Protein AF-A0A2G9UCS6-F1 (afdb_monomer_lite)

pLDDT: mean 79.98, std 18.05, range [38.88, 98.38]

Organism: Teladorsagia circumcincta (NCBI:txid45464)

Sequence (80 aa):
MSVSEENCANESCGHWVTGTWTRCSSTCGQGIRRRTVECMGGRDCPFTSKPIAEAACYSGVPCINPIAQNPQAWTQLDNK

InterPro domains:
  IPR000884 Thrombospondin type-1 (TSP1) repeat [PS50092] (12-64)
  IPR000884 Thrombospondin type-1 (TSP1) repeat [SM00209] (15-64)
  IPR036383 Thrombospondin type-1 repeat superfamily [G3DSA:2.20.100.10] (1-66)
  IPR036383 Thrombospondin type-1 repeat superfamily [SSF82895] (8-60)

Radius of gyration: 23.57 Å; chains: 1; bounding box: 40×29×73 Å

Foldseek 3Di:
DDPDDPPVPDDAAKDKDKADWDDFPDLAAKGKIFIDIDIPRPPRYDPVRGDDGMDMDGNPHHPDDPCVPDPPNVVPPVPD

Structure (mmCIF, N/CA/C/O backbone):
data_AF-A0A2G9UCS6-F1
#
_entry.id   AF-A0A2G9UCS6-F1
#
loop_
_atom_site.group_PDB
_atom_site.id
_atom_site.type_symbol
_atom_site.label_atom_id
_atom_site.label_alt_id
_atom_site.label_comp_id
_atom_site.label_asym_id
_atom_site.label_entity_id
_atom_site.label_seq_id
_atom_site.pdbx_PDB_ins_code
_atom_site.Cartn_x
_atom_site.Cartn_y
_atom_site.Cartn_z
_atom_site.occupancy
_atom_site.B_iso_or_equiv
_atom_site.auth_seq_id
_atom_site.auth_comp_id
_atom_site.auth_asym_id
_atom_site.auth_atom_id
_atom_site.pdbx_PDB_model_num
ATOM 1 N N . MET A 1 1 ? 25.067 21.334 -21.004 1.00 38.88 1 MET A N 1
ATOM 2 C CA . MET A 1 1 ? 23.774 20.805 -21.482 1.00 38.88 1 MET A CA 1
ATOM 3 C C . MET A 1 1 ? 23.427 19.662 -20.553 1.00 38.88 1 MET A C 1
ATOM 5 O O . MET A 1 1 ? 24.158 18.683 -20.517 1.00 38.88 1 MET A O 1
ATOM 9 N N . SER A 1 2 ? 22.458 19.893 -19.676 1.00 43.34 2 SER A N 1
ATOM 10 C CA . SER A 1 2 ? 22.049 18.980 -18.610 1.00 43.34 2 SER A CA 1
ATOM 11 C C . SER A 1 2 ? 21.492 17.698 -19.222 1.00 43.34 2 SER A C 1
ATOM 13 O O . SER A 1 2 ? 20.670 17.780 -20.130 1.00 43.34 2 SER A O 1
ATOM 15 N N . VAL A 1 3 ? 21.915 16.530 -18.739 1.00 52.62 3 VAL A N 1
ATOM 16 C CA . VAL A 1 3 ? 21.193 15.280 -19.001 1.00 52.62 3 VAL A CA 1
ATOM 17 C C . VAL A 1 3 ? 19.896 15.360 -18.197 1.00 52.62 3 VAL A C 1
ATOM 19 O O . VAL A 1 3 ? 19.861 15.043 -17.013 1.00 52.62 3 VAL A O 1
ATOM 22 N N . SER A 1 4 ? 18.860 15.927 -18.806 1.00 57.06 4 SER A N 1
ATOM 23 C CA . SER A 1 4 ? 17.481 15.858 -18.333 1.00 57.06 4 SER A CA 1
ATOM 24 C C . SER A 1 4 ? 16.869 14.600 -18.923 1.00 57.06 4 SER A C 1
ATOM 26 O O . SER A 1 4 ? 16.825 14.496 -20.146 1.00 57.06 4 SER A O 1
ATOM 28 N N . GLU A 1 5 ? 16.474 13.678 -18.042 1.00 58.56 5 GLU A N 1
ATOM 29 C CA . GLU A 1 5 ? 15.713 12.455 -18.307 1.00 58.56 5 GLU A CA 1
ATOM 30 C C . GLU A 1 5 ? 15.851 11.899 -19.724 1.00 58.56 5 GLU A C 1
ATOM 32 O O . GLU A 1 5 ? 15.125 12.283 -20.644 1.00 58.56 5 GLU A O 1
ATOM 37 N N . GLU A 1 6 ? 16.733 10.913 -19.864 1.00 53.28 6 GLU A N 1
ATOM 38 C CA . GLU A 1 6 ? 16.620 9.885 -20.893 1.00 53.28 6 GLU A CA 1
ATOM 39 C C . GLU A 1 6 ? 15.234 9.222 -20.800 1.00 53.28 6 GLU A C 1
ATOM 41 O O . GLU A 1 6 ? 15.010 8.196 -20.163 1.00 53.28 6 GLU A O 1
ATOM 46 N N . ASN A 1 7 ? 14.254 9.879 -21.417 1.00 51.66 7 ASN A N 1
ATOM 47 C CA . ASN A 1 7 ? 12.954 9.329 -21.726 1.00 51.66 7 ASN A CA 1
ATOM 48 C C . ASN A 1 7 ? 13.217 8.135 -22.633 1.00 51.66 7 ASN A C 1
ATOM 50 O O . ASN A 1 7 ? 13.567 8.302 -23.803 1.00 51.66 7 ASN A O 1
ATOM 54 N N . CYS A 1 8 ? 13.080 6.930 -22.087 1.00 61.81 8 CYS A N 1
ATOM 55 C CA . CYS A 1 8 ? 13.132 5.722 -22.886 1.00 61.81 8 CYS A CA 1
ATOM 56 C C . CYS A 1 8 ? 11.905 5.678 -23.802 1.00 61.81 8 CYS A C 1
ATOM 58 O O . CYS A 1 8 ? 10.849 5.158 -23.452 1.00 61.81 8 CYS A O 1
ATOM 60 N N . ALA A 1 9 ? 12.047 6.292 -24.974 1.00 61.38 9 ALA A N 1
ATOM 61 C CA . ALA A 1 9 ? 10.991 6.519 -25.951 1.00 61.38 9 ALA A CA 1
ATOM 62 C C . ALA A 1 9 ? 10.761 5.321 -26.890 1.00 61.38 9 ALA A C 1
ATOM 64 O O . ALA A 1 9 ? 10.281 5.515 -28.003 1.00 61.38 9 ALA A O 1
ATOM 65 N N . ASN A 1 10 ? 11.132 4.095 -26.502 1.00 52.88 10 ASN A N 1
ATOM 66 C CA . ASN A 1 10 ? 10.973 2.951 -27.400 1.00 52.88 10 ASN A CA 1
ATOM 67 C C . ASN A 1 10 ? 10.803 1.618 -26.655 1.00 52.88 10 ASN A C 1
ATOM 69 O O . ASN A 1 10 ? 11.782 0.971 -26.300 1.00 52.88 10 ASN A O 1
ATOM 73 N N . GLU A 1 11 ? 9.545 1.256 -26.389 1.00 56.25 11 GLU A N 1
ATOM 74 C CA . GLU A 1 11 ? 8.943 -0.095 -26.280 1.00 56.25 11 GLU A CA 1
ATOM 75 C C . GLU A 1 11 ? 9.676 -1.229 -25.514 1.00 56.25 11 GLU A C 1
ATOM 77 O O . GLU A 1 11 ? 9.246 -2.378 -25.568 1.00 56.25 11 GLU A O 1
ATOM 82 N N . SER A 1 12 ? 10.755 -0.955 -24.775 1.00 59.62 12 SER A N 1
ATOM 83 C CA . SER A 1 12 ? 11.623 -1.998 -24.197 1.00 59.62 12 SER A CA 1
ATOM 84 C C . SER A 1 12 ? 12.293 -1.644 -22.864 1.00 59.62 12 SER A C 1
ATOM 86 O O . SER A 1 12 ? 13.023 -2.469 -22.319 1.00 59.62 12 SER A O 1
ATOM 88 N N . CYS A 1 13 ? 12.007 -0.480 -22.273 1.00 72.94 13 CYS A N 1
ATOM 89 C CA . CYS A 1 13 ? 12.429 -0.215 -20.897 1.00 72.94 13 CYS A CA 1
ATOM 90 C C . CYS A 1 13 ? 11.480 -0.845 -19.882 1.00 72.94 13 CYS A C 1
ATOM 92 O O . CYS A 1 13 ? 10.254 -0.738 -19.991 1.00 72.94 13 CYS A O 1
ATOM 94 N N . GLY A 1 14 ? 12.071 -1.480 -18.869 1.00 83.19 14 GLY A N 1
ATOM 95 C CA . GLY A 1 14 ? 11.322 -2.054 -17.768 1.00 83.19 14 GLY A CA 1
ATOM 96 C C . GLY A 1 14 ? 10.535 -0.986 -17.018 1.00 83.19 14 GLY A C 1
ATOM 97 O O . GLY A 1 14 ? 11.087 0.042 -16.627 1.00 83.19 14 GLY A O 1
ATOM 98 N N . HIS A 1 15 ? 9.246 -1.230 -16.791 1.00 86.38 15 HIS A N 1
ATOM 99 C CA . HIS A 1 15 ? 8.397 -0.330 -16.014 1.00 86.38 15 HIS A CA 1
ATOM 100 C C . HIS A 1 15 ? 7.694 -1.065 -14.873 1.00 86.38 15 HIS A C 1
ATOM 102 O O . HIS A 1 15 ? 7.369 -2.252 -14.957 1.00 86.38 15 HIS A O 1
ATOM 108 N N . TRP A 1 16 ? 7.462 -0.342 -13.779 1.00 92.12 16 TRP A N 1
ATOM 109 C CA . TRP A 1 16 ? 6.736 -0.871 -12.634 1.00 92.12 16 TRP A CA 1
ATOM 110 C C . TRP A 1 16 ? 5.236 -0.842 -12.897 1.00 92.12 16 TRP A C 1
ATOM 112 O O . TRP A 1 16 ? 4.655 0.219 -13.127 1.00 92.12 16 TRP A O 1
ATOM 122 N N . VAL A 1 17 ? 4.597 -1.999 -12.782 1.00 94.00 17 VAL A N 1
ATOM 123 C CA . VAL A 1 17 ? 3.142 -2.127 -12.774 1.00 94.00 17 VAL A CA 1
ATOM 124 C C . VAL A 1 17 ? 2.688 -2.389 -11.347 1.00 94.00 17 VAL A C 1
ATOM 126 O O . VAL A 1 17 ? 3.275 -3.196 -10.625 1.00 94.00 17 VAL A O 1
ATOM 129 N N . THR A 1 18 ? 1.645 -1.678 -10.919 1.00 96.56 18 THR A N 1
ATOM 130 C CA . THR A 1 18 ? 1.076 -1.838 -9.578 1.00 96.56 18 THR A CA 1
ATOM 131 C C . THR A 1 18 ? -0.348 -2.351 -9.644 1.00 96.56 18 THR A C 1
ATOM 133 O O . THR A 1 18 ? -1.164 -1.793 -10.377 1.00 96.56 18 THR A O 1
ATOM 136 N N . GLY A 1 19 ? -0.664 -3.344 -8.820 1.00 96.88 19 GLY A N 1
ATOM 137 C CA . GLY A 1 19 ? -2.036 -3.787 -8.612 1.00 96.88 19 GLY A CA 1
ATOM 138 C C . GLY A 1 19 ? -2.827 -2.867 -7.686 1.00 96.88 19 GLY A C 1
ATOM 139 O O . GLY A 1 19 ? -2.339 -1.855 -7.167 1.00 96.88 19 GLY A O 1
ATOM 140 N N . THR A 1 20 ? -4.076 -3.255 -7.444 1.00 98.00 20 THR A N 1
ATOM 141 C CA . THR A 1 20 ? -4.940 -2.578 -6.479 1.00 98.00 20 THR A CA 1
ATOM 142 C C . THR A 1 20 ? -4.458 -2.815 -5.050 1.00 98.00 20 THR A C 1
ATOM 144 O O . THR A 1 20 ? -3.844 -3.832 -4.717 1.00 98.00 20 THR A O 1
ATOM 147 N N . TRP A 1 21 ? -4.747 -1.852 -4.175 1.00 98.19 21 TRP A N 1
ATOM 148 C CA . TRP A 1 21 ? -4.547 -2.042 -2.747 1.00 98.19 21 TRP A CA 1
ATOM 149 C C . TRP A 1 21 ? -5.545 -3.064 -2.201 1.00 98.19 21 TRP A C 1
ATOM 151 O O . TRP A 1 21 ? -6.750 -2.968 -2.427 1.00 98.19 21 TRP A O 1
ATOM 161 N N . THR A 1 22 ? -5.035 -4.009 -1.423 1.00 98.00 22 THR A N 1
ATOM 162 C CA . THR A 1 22 ? -5.826 -4.886 -0.560 1.00 98.00 22 THR A CA 1
ATOM 163 C C . THR A 1 22 ? -6.573 -4.072 0.497 1.00 98.00 22 THR A C 1
ATOM 165 O O . THR A 1 22 ? -6.256 -2.910 0.778 1.00 98.00 22 THR A O 1
ATOM 168 N N . ARG A 1 23 ? -7.586 -4.699 1.105 1.00 96.69 23 ARG A N 1
ATOM 169 C CA . ARG A 1 23 ? -8.253 -4.139 2.285 1.00 96.69 23 ARG A CA 1
ATOM 170 C C . ARG A 1 23 ? -7.249 -3.957 3.426 1.00 96.69 23 ARG A C 1
ATOM 172 O O . ARG A 1 23 ? -6.208 -4.609 3.461 1.00 96.69 23 ARG A O 1
ATOM 179 N N . CYS A 1 24 ? -7.576 -3.063 4.356 1.00 97.12 24 CYS A N 1
ATOM 180 C CA . CYS A 1 24 ? -6.753 -2.855 5.540 1.00 97.12 24 CYS A CA 1
ATOM 181 C C . CYS A 1 24 ? -6.648 -4.162 6.338 1.00 97.12 24 CYS A C 1
ATOM 183 O O . CYS A 1 24 ? -7.655 -4.840 6.537 1.00 97.12 24 CYS A O 1
ATOM 185 N N . SER A 1 25 ? -5.439 -4.517 6.778 1.00 97.31 25 SER A N 1
ATOM 186 C CA . SER A 1 25 ? -5.190 -5.741 7.552 1.00 97.31 25 SER A CA 1
ATOM 187 C C . SER A 1 25 ? -5.931 -5.764 8.886 1.00 97.31 25 SER A C 1
ATOM 189 O O . SER A 1 25 ? -6.199 -6.835 9.419 1.00 97.31 25 SER A O 1
ATOM 191 N N . SER A 1 26 ? -6.223 -4.584 9.431 1.00 95.19 26 SER A N 1
ATOM 192 C CA . SER A 1 26 ? -6.927 -4.410 10.693 1.00 95.19 26 SER A CA 1
ATOM 193 C C . SER A 1 26 ? -8.366 -3.984 10.425 1.00 95.19 26 SER A C 1
ATOM 195 O O . SER A 1 26 ? -8.628 -3.139 9.567 1.00 95.19 26 SER A O 1
ATOM 197 N N . THR A 1 27 ? -9.296 -4.539 11.194 1.00 94.00 27 THR A N 1
ATOM 198 C CA . THR A 1 27 ? -10.709 -4.132 11.199 1.00 94.00 27 THR A CA 1
ATOM 199 C C . THR A 1 27 ? -10.997 -3.006 12.192 1.00 94.00 27 THR A C 1
ATOM 201 O O . THR A 1 27 ? -12.076 -2.428 12.144 1.00 94.00 27 THR A O 1
ATOM 204 N N . CYS A 1 28 ? -10.038 -2.688 13.067 1.00 93.25 28 CYS A N 1
ATOM 205 C CA . CYS A 1 28 ? -10.035 -1.530 13.951 1.00 93.25 28 CYS A CA 1
ATOM 206 C C . CYS A 1 28 ? -8.672 -0.820 13.882 1.00 93.25 28 CYS A C 1
ATOM 208 O O . CYS A 1 28 ? -7.665 -1.411 13.497 1.00 93.25 28 CYS A O 1
ATOM 210 N N . GLY A 1 29 ? -8.627 0.452 14.260 1.00 93.44 29 GLY A N 1
ATOM 211 C CA . GLY A 1 29 ? -7.434 1.270 14.377 1.00 93.44 29 GLY A CA 1
ATOM 212 C C . GLY A 1 29 ? -6.607 1.323 13.098 1.00 93.44 29 GLY A C 1
ATOM 213 O O . GLY A 1 29 ? -7.132 1.320 11.977 1.00 93.44 29 GLY A O 1
ATOM 214 N N . GLN A 1 30 ? -5.295 1.395 13.310 1.00 96.62 30 GLN A N 1
ATOM 215 C CA . GLN A 1 30 ? -4.285 1.368 12.266 1.00 96.62 30 GLN A CA 1
ATOM 216 C C . GLN A 1 30 ? -4.014 -0.070 11.807 1.00 96.62 30 GLN A C 1
ATOM 218 O O . GLN A 1 30 ? -3.971 -1.014 12.597 1.00 96.62 30 GLN A O 1
ATOM 223 N N . GLY A 1 31 ? -3.784 -0.223 10.512 1.00 96.88 31 GLY A N 1
ATOM 224 C CA . GLY A 1 31 ? -3.314 -1.458 9.905 1.00 96.88 31 GLY A CA 1
ATOM 225 C C . GLY A 1 31 ? -2.413 -1.176 8.714 1.00 96.88 31 GLY A C 1
ATOM 226 O O . GLY A 1 31 ? -1.981 -0.041 8.489 1.00 96.88 31 GLY A O 1
ATOM 227 N N . ILE A 1 32 ? -2.161 -2.219 7.931 1.00 98.25 32 ILE A N 1
ATOM 228 C CA . ILE A 1 32 ? -1.387 -2.164 6.694 1.00 98.25 32 ILE A CA 1
ATOM 229 C C . ILE A 1 32 ? -2.260 -2.638 5.537 1.00 98.25 32 ILE A C 1
ATOM 231 O O . ILE A 1 32 ? -2.980 -3.630 5.642 1.00 98.25 32 ILE A O 1
ATOM 235 N N . ARG A 1 33 ? -2.174 -1.941 4.409 1.00 98.12 33 ARG A N 1
ATOM 236 C CA . ARG A 1 33 ? -2.663 -2.422 3.117 1.00 98.12 33 ARG A CA 1
ATOM 237 C C . ARG A 1 33 ? -1.474 -2.741 2.228 1.00 98.12 33 ARG A C 1
ATOM 239 O O . ARG A 1 33 ? -0.461 -2.044 2.258 1.00 98.12 33 ARG A O 1
ATOM 246 N N . ARG A 1 34 ? -1.618 -3.786 1.426 1.00 98.38 34 ARG A N 1
ATOM 247 C CA . ARG A 1 34 ? -0.608 -4.272 0.476 1.00 98.38 34 ARG A CA 1
ATOM 248 C C . ARG A 1 34 ? -1.112 -4.162 -0.952 1.00 98.38 34 ARG A C 1
ATOM 250 O O . ARG A 1 34 ? -2.316 -4.278 -1.160 1.00 98.38 34 ARG A O 1
ATOM 257 N N . ARG A 1 35 ? -0.227 -3.992 -1.922 1.00 98.19 35 ARG A N 1
ATOM 258 C CA . ARG A 1 35 ? -0.530 -4.140 -3.351 1.00 98.19 35 ARG A CA 1
ATOM 259 C C . ARG A 1 35 ? 0.595 -4.898 -4.038 1.00 98.19 35 ARG A C 1
ATOM 261 O O . ARG A 1 35 ? 1.716 -4.926 -3.531 1.00 98.19 35 ARG A O 1
ATOM 268 N N . THR A 1 36 ? 0.308 -5.481 -5.193 1.00 97.69 36 THR A N 1
ATOM 269 C CA . THR A 1 36 ? 1.356 -6.054 -6.040 1.00 97.69 36 THR A CA 1
ATOM 270 C C . THR A 1 36 ? 2.155 -4.933 -6.703 1.00 97.69 36 THR A C 1
ATOM 272 O O . THR A 1 36 ? 1.605 -3.885 -7.050 1.00 97.69 36 THR A O 1
ATOM 275 N N . VAL A 1 37 ? 3.466 -5.136 -6.825 1.00 96.50 37 VAL A N 1
ATOM 276 C CA . VAL A 1 37 ? 4.396 -4.241 -7.523 1.00 96.50 37 VAL A CA 1
ATOM 277 C C . VAL A 1 37 ? 5.347 -5.130 -8.308 1.00 96.50 37 VAL A C 1
ATOM 279 O O . VAL A 1 37 ? 6.192 -5.806 -7.719 1.00 96.50 37 VAL A O 1
ATOM 282 N N . GLU A 1 38 ? 5.182 -5.150 -9.622 1.00 94.00 38 GLU A N 1
ATOM 283 C CA . GLU A 1 38 ? 5.860 -6.084 -10.518 1.00 94.00 38 GLU A CA 1
ATOM 284 C C . GLU A 1 38 ? 6.618 -5.314 -11.599 1.00 94.00 38 GLU A C 1
ATOM 286 O O . GLU A 1 38 ? 6.165 -4.267 -12.062 1.00 94.00 38 GLU A O 1
ATOM 291 N N . CYS A 1 39 ? 7.800 -5.809 -11.969 1.00 92.06 39 CYS A N 1
ATOM 292 C CA . CYS A 1 39 ? 8.598 -5.220 -13.038 1.00 92.06 39 CYS A CA 1
ATOM 293 C C . CYS A 1 39 ? 8.253 -5.883 -14.372 1.00 92.06 39 CYS A C 1
ATOM 295 O O . CYS A 1 39 ? 8.621 -7.038 -14.612 1.00 92.06 39 CYS A O 1
ATOM 297 N N . MET A 1 40 ? 7.593 -5.139 -15.255 1.00 88.50 40 MET A N 1
ATOM 298 C CA . MET A 1 40 ? 7.361 -5.553 -16.636 1.00 88.50 40 MET A CA 1
ATOM 299 C C . MET A 1 40 ? 8.590 -5.158 -17.448 1.00 88.50 40 MET A C 1
ATOM 301 O O . MET A 1 40 ? 8.716 -4.017 -17.877 1.00 88.50 40 MET A O 1
ATOM 305 N N . GLY A 1 41 ? 9.536 -6.087 -17.560 1.00 81.81 41 GLY A N 1
ATOM 306 C CA . GLY A 1 41 ? 10.892 -5.851 -18.073 1.00 81.81 41 GLY A CA 1
ATOM 307 C C . GLY A 1 41 ? 11.981 -6.568 -17.271 1.00 81.81 41 GLY A C 1
ATOM 308 O O . GLY A 1 41 ? 13.162 -6.343 -17.486 1.00 81.81 41 GLY A O 1
ATOM 309 N N . GLY A 1 42 ? 11.615 -7.433 -16.317 1.00 78.25 42 GLY A N 1
ATOM 310 C CA . GLY A 1 42 ? 12.576 -8.276 -15.609 1.00 78.25 42 GLY A CA 1
ATOM 311 C C . GLY A 1 42 ? 13.427 -7.501 -14.603 1.00 78.25 42 GLY A C 1
ATOM 312 O O . GLY A 1 42 ? 12.961 -7.211 -13.502 1.00 78.25 42 GLY A O 1
ATOM 313 N N . ARG A 1 43 ? 14.696 -7.235 -14.939 1.00 76.50 43 ARG A N 1
ATOM 314 C CA . ARG A 1 43 ? 15.645 -6.528 -14.051 1.00 76.50 43 ARG A CA 1
ATOM 315 C C . ARG A 1 43 ? 15.874 -5.071 -14.448 1.00 76.50 43 ARG A C 1
ATOM 317 O O . ARG A 1 43 ? 16.554 -4.363 -13.714 1.00 76.50 43 ARG A O 1
ATOM 324 N N . ASP A 1 44 ? 15.277 -4.627 -15.549 1.00 84.00 44 ASP A N 1
ATOM 325 C CA . ASP A 1 44 ? 15.506 -3.300 -16.125 1.00 84.00 44 ASP A CA 1
ATOM 326 C C . ASP A 1 44 ? 14.646 -2.194 -15.490 1.00 84.00 44 ASP A C 1
ATOM 328 O O . ASP A 1 44 ? 14.704 -1.042 -15.909 1.00 84.00 44 ASP A O 1
ATOM 332 N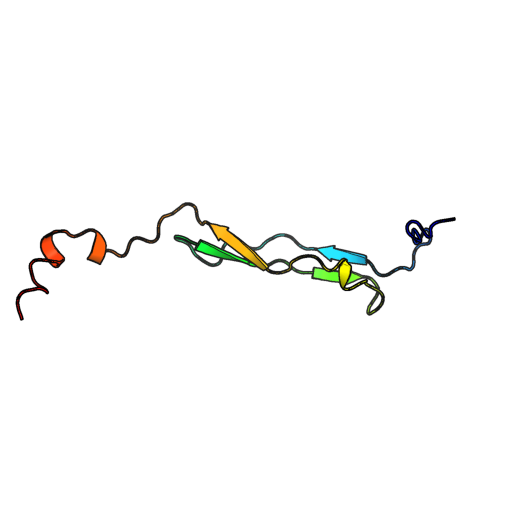 N . CYS A 1 45 ? 13.850 -2.507 -14.460 1.00 86.69 45 CYS A N 1
ATOM 333 C CA . CYS A 1 45 ? 13.096 -1.482 -13.744 1.00 86.69 45 CYS A CA 1
ATOM 334 C C . CYS A 1 45 ? 13.986 -0.717 -12.750 1.00 86.69 45 CYS A C 1
ATOM 336 O O . CYS A 1 45 ? 14.593 -1.331 -11.865 1.00 86.69 45 CYS A O 1
ATOM 338 N N . PRO A 1 46 ? 14.000 0.628 -12.792 1.00 86.94 46 PRO A N 1
ATOM 339 C CA . PRO A 1 46 ? 14.834 1.411 -11.894 1.00 86.94 46 PRO A CA 1
ATOM 340 C C . PRO A 1 46 ? 14.343 1.302 -10.448 1.00 86.94 46 PRO A C 1
ATOM 342 O 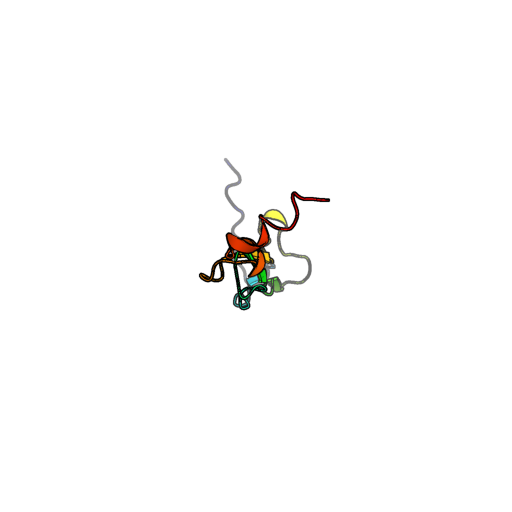O . PRO A 1 46 ? 13.190 1.631 -10.153 1.00 86.94 46 PRO A O 1
ATOM 345 N N . PHE A 1 47 ? 15.221 0.914 -9.517 1.00 87.25 47 PHE A N 1
ATOM 346 C CA . PHE A 1 47 ? 14.889 0.822 -8.086 1.00 87.25 47 PHE A CA 1
ATOM 347 C C . PHE A 1 47 ? 14.446 2.157 -7.482 1.00 87.25 47 PHE A C 1
ATOM 349 O O . PHE A 1 47 ? 13.595 2.173 -6.598 1.00 87.25 47 PHE A O 1
ATOM 356 N N . THR A 1 48 ? 14.976 3.272 -7.989 1.00 87.25 48 THR A N 1
ATOM 357 C CA . THR A 1 48 ? 14.592 4.636 -7.586 1.00 87.25 48 THR A CA 1
ATOM 358 C C . THR A 1 48 ? 13.128 4.948 -7.885 1.00 87.25 48 THR A C 1
ATOM 360 O O . THR A 1 48 ? 12.519 5.757 -7.194 1.00 87.25 48 THR A O 1
ATOM 363 N N . SER A 1 49 ? 12.554 4.276 -8.883 1.00 88.56 49 SER A N 1
ATOM 364 C CA . SER A 1 49 ? 11.153 4.424 -9.280 1.00 88.56 49 SER A CA 1
ATOM 365 C C . SER A 1 49 ? 10.240 3.341 -8.699 1.00 88.56 49 SER A C 1
ATOM 367 O O . SER A 1 49 ? 9.046 3.349 -8.992 1.00 88.56 49 SER A O 1
ATOM 369 N N . LYS A 1 50 ? 10.769 2.409 -7.882 1.00 92.12 50 LYS A N 1
ATOM 370 C CA . LYS A 1 50 ? 9.989 1.292 -7.333 1.00 92.12 50 LYS A CA 1
ATOM 371 C C . LYS A 1 50 ? 8.851 1.815 -6.445 1.00 92.12 50 LYS A C 1
ATOM 373 O O . LYS A 1 50 ? 9.116 2.401 -5.394 1.00 92.12 50 LYS A O 1
ATOM 378 N N . PRO A 1 51 ? 7.582 1.557 -6.803 1.00 95.56 51 PRO A N 1
ATOM 379 C CA . PRO A 1 51 ? 6.448 1.997 -6.005 1.00 95.56 51 PRO A CA 1
ATOM 380 C C . PRO A 1 51 ? 6.385 1.302 -4.640 1.00 95.56 51 PRO A C 1
ATOM 382 O O . PRO A 1 51 ? 6.793 0.150 -4.483 1.00 95.56 51 PRO A O 1
ATOM 385 N N . ILE A 1 52 ? 5.774 1.971 -3.658 1.00 96.19 52 ILE A N 1
ATOM 386 C CA . ILE A 1 52 ? 5.496 1.371 -2.345 1.00 96.19 52 ILE A CA 1
ATOM 387 C C . ILE A 1 52 ? 4.573 0.154 -2.492 1.00 96.19 52 ILE A C 1
ATOM 389 O O . ILE A 1 52 ? 3.514 0.261 -3.112 1.00 96.19 52 ILE A O 1
ATOM 393 N N . ALA A 1 53 ? 4.959 -0.992 -1.934 1.00 97.56 53 ALA A N 1
ATOM 394 C CA . ALA A 1 53 ? 4.145 -2.213 -1.957 1.00 97.56 53 ALA A CA 1
ATOM 395 C C . ALA A 1 53 ? 3.228 -2.335 -0.729 1.00 97.56 53 ALA A C 1
ATOM 397 O O . ALA A 1 53 ? 2.197 -3.001 -0.784 1.00 97.56 53 ALA A O 1
ATOM 398 N N . GLU A 1 54 ? 3.571 -1.653 0.363 1.00 98.12 54 GLU A N 1
ATOM 399 C CA . GLU A 1 54 ? 2.833 -1.652 1.624 1.00 98.12 54 GLU A CA 1
ATOM 400 C C . GLU A 1 54 ? 2.654 -0.214 2.109 1.00 98.12 54 GLU A C 1
ATOM 402 O O . GLU A 1 54 ? 3.549 0.619 1.964 1.00 98.12 54 GLU A O 1
ATOM 407 N N . ALA A 1 55 ? 1.483 0.091 2.659 1.00 97.69 55 ALA A N 1
ATOM 408 C CA . ALA A 1 55 ? 1.172 1.409 3.194 1.00 97.69 55 ALA A CA 1
ATOM 409 C C . ALA A 1 55 ? 0.313 1.289 4.451 1.00 97.69 55 ALA A C 1
ATOM 411 O O . ALA A 1 55 ? -0.515 0.382 4.564 1.00 97.69 55 ALA A O 1
ATOM 412 N N . ALA A 1 56 ? 0.464 2.245 5.368 1.00 97.50 56 ALA A N 1
ATOM 413 C CA . ALA A 1 56 ? -0.438 2.374 6.502 1.00 97.50 56 ALA A CA 1
ATOM 414 C C . ALA A 1 56 ? -1.872 2.671 6.033 1.00 97.50 56 ALA A C 1
ATOM 416 O O . ALA A 1 56 ? -2.099 3.361 5.033 1.00 97.50 56 ALA A O 1
ATOM 417 N N . CYS A 1 57 ? -2.843 2.146 6.771 1.00 97.31 57 CYS A N 1
ATOM 418 C CA . CYS A 1 57 ? -4.263 2.427 6.598 1.00 97.31 57 CYS A CA 1
ATOM 419 C C . CYS A 1 57 ? -4.945 2.580 7.954 1.00 97.31 57 CYS A C 1
ATOM 421 O O . CYS A 1 57 ? -4.456 2.091 8.971 1.00 97.31 57 CYS A O 1
ATOM 423 N N . TYR A 1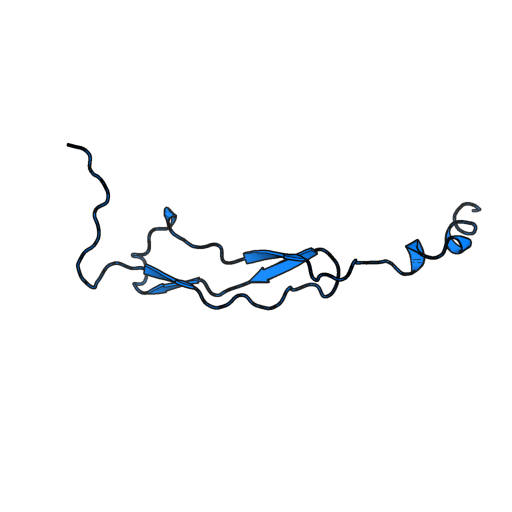 58 ? -6.094 3.250 7.949 1.00 96.50 58 TYR A N 1
ATOM 424 C CA . TYR A 1 58 ? -6.979 3.341 9.099 1.00 96.50 58 TYR A CA 1
ATOM 425 C C . TYR A 1 58 ? -8.330 2.740 8.720 1.00 96.50 58 TYR A C 1
ATOM 427 O O . TYR A 1 58 ? -8.897 3.092 7.687 1.00 96.50 58 TYR A O 1
ATOM 435 N N . SER A 1 59 ? -8.821 1.813 9.539 1.00 91.50 59 SER A N 1
ATOM 436 C CA . SER A 1 59 ? -10.073 1.080 9.289 1.00 91.50 59 SER A CA 1
ATOM 437 C C . SER A 1 59 ? -11.340 1.924 9.486 1.00 91.50 59 SER A C 1
ATOM 439 O O . SER A 1 59 ? -12.430 1.476 9.146 1.00 91.50 59 SER A O 1
ATOM 441 N N . GLY A 1 60 ? -11.217 3.132 10.049 1.00 89.94 60 GLY A N 1
ATOM 442 C CA . GLY A 1 60 ? -12.354 3.987 10.409 1.00 89.94 60 GLY A CA 1
ATOM 443 C C . GLY A 1 60 ? -13.038 3.586 11.719 1.00 89.94 60 GLY A C 1
ATOM 444 O O . GLY A 1 60 ? -13.803 4.371 12.269 1.00 89.94 60 GLY A O 1
ATOM 445 N N . VAL A 1 61 ? -12.731 2.401 12.250 1.00 91.38 61 VAL A N 1
ATOM 446 C CA . VAL A 1 61 ? -13.249 1.895 13.524 1.00 91.38 61 VAL A CA 1
ATOM 447 C C . VAL A 1 61 ? -12.145 2.028 14.569 1.00 91.38 61 VAL A C 1
ATOM 449 O O . VAL A 1 61 ? -11.063 1.509 14.336 1.00 91.38 61 VAL A O 1
ATOM 452 N N . PRO A 1 62 ? -12.334 2.685 15.720 1.00 89.62 62 PRO A N 1
ATOM 453 C CA . PRO A 1 62 ? -11.297 2.744 16.750 1.00 89.62 62 PRO A CA 1
ATOM 454 C C . PRO A 1 62 ? -11.065 1.364 17.392 1.00 89.62 62 PRO A C 1
ATOM 456 O O . PRO A 1 62 ? -12.016 0.637 17.673 1.00 89.62 62 PRO A O 1
ATOM 459 N N . CYS A 1 63 ? -9.804 0.996 17.658 1.00 88.00 63 CYS A N 1
ATOM 460 C CA . CYS A 1 63 ? -9.505 -0.195 18.461 1.00 88.00 63 CYS A CA 1
ATOM 461 C C . CYS A 1 63 ? -9.742 0.117 19.934 1.00 88.00 63 CYS A C 1
ATOM 463 O O . CYS A 1 63 ? -8.870 0.644 20.623 1.00 88.00 63 CYS A O 1
ATOM 465 N N . ILE A 1 64 ? -10.937 -0.204 20.402 1.00 87.06 64 ILE A N 1
ATOM 466 C CA . ILE A 1 64 ? -11.299 -0.110 21.808 1.00 87.06 64 ILE A CA 1
ATOM 467 C C . ILE A 1 64 ? -11.068 -1.471 22.456 1.00 87.06 64 ILE A C 1
ATOM 469 O O . ILE A 1 64 ? -11.641 -2.479 22.050 1.00 87.06 64 ILE A O 1
ATOM 473 N N . ASN A 1 65 ? -10.196 -1.513 23.460 1.00 79.88 65 ASN A N 1
ATOM 474 C CA . ASN A 1 65 ? -10.153 -2.665 24.345 1.00 79.88 65 ASN A CA 1
ATOM 475 C C . ASN A 1 65 ? -11.398 -2.583 25.250 1.00 79.88 65 ASN A C 1
ATOM 477 O O . ASN A 1 65 ? -11.548 -1.563 25.930 1.00 79.88 65 ASN A O 1
ATOM 481 N N . PRO A 1 66 ? -12.279 -3.599 25.298 1.00 68.69 66 PRO A N 1
ATOM 482 C CA . PRO A 1 66 ? -13.471 -3.575 26.152 1.00 68.69 66 PRO A CA 1
ATOM 483 C C . PRO A 1 66 ? -13.157 -3.337 27.639 1.00 68.69 66 PRO A C 1
ATOM 485 O O . PRO A 1 66 ? -13.997 -2.819 28.368 1.00 68.69 66 PRO A O 1
ATOM 488 N N . ILE A 1 67 ? -11.933 -3.632 28.089 1.00 61.50 67 ILE A N 1
ATOM 489 C CA . ILE A 1 67 ? -11.493 -3.387 29.472 1.00 61.50 67 ILE A CA 1
ATOM 490 C C . ILE A 1 67 ? -11.253 -1.886 29.736 1.00 61.50 67 ILE A C 1
ATOM 492 O O . ILE A 1 67 ? -11.511 -1.398 30.831 1.00 61.50 67 ILE A O 1
ATOM 496 N N . ALA A 1 68 ? -10.830 -1.118 28.725 1.00 56.88 68 ALA A N 1
ATOM 497 C CA . ALA A 1 68 ? -10.541 0.314 28.866 1.00 56.88 68 ALA A CA 1
ATOM 498 C C . ALA A 1 68 ? -11.807 1.191 28.915 1.00 56.88 68 ALA A C 1
ATOM 500 O O . ALA A 1 68 ? -11.736 2.351 29.309 1.00 56.88 68 ALA A O 1
ATOM 501 N N . GLN A 1 69 ? -12.960 0.641 28.526 1.00 54.88 69 GLN A N 1
ATOM 502 C CA . 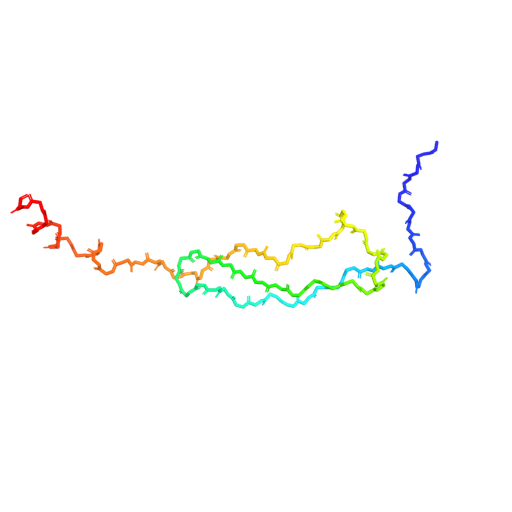GLN A 1 69 ? -14.247 1.344 28.508 1.00 54.88 69 GLN A CA 1
ATOM 503 C C . GLN A 1 69 ? -15.126 1.047 29.721 1.00 54.88 69 GLN A C 1
ATOM 505 O O . GLN A 1 69 ? -16.227 1.587 29.810 1.00 54.88 69 GLN A O 1
ATOM 510 N N . ASN A 1 70 ? -14.655 0.218 30.657 1.00 57.69 70 ASN A N 1
ATOM 511 C CA . ASN A 1 70 ? -15.342 0.004 31.919 1.00 57.69 70 ASN A CA 1
ATOM 512 C C . ASN A 1 70 ? -14.643 0.787 33.047 1.00 57.69 70 ASN A C 1
ATOM 514 O O . ASN A 1 70 ? -13.681 0.276 33.627 1.00 57.69 70 ASN A O 1
ATOM 518 N N . PRO A 1 71 ? -15.118 1.995 33.416 1.00 58.56 71 PRO A N 1
ATOM 519 C CA . PRO A 1 71 ? -14.611 2.716 34.583 1.00 58.56 71 PRO A CA 1
ATOM 520 C C . PRO A 1 71 ? -14.681 1.892 35.882 1.00 58.56 71 PRO A C 1
ATOM 522 O O . PRO A 1 71 ? -13.917 2.157 36.803 1.00 58.56 71 PRO A O 1
ATOM 525 N N . GLN A 1 72 ? -15.546 0.870 35.950 1.00 56.66 72 GLN A N 1
ATOM 526 C CA . GLN A 1 72 ? -15.691 -0.017 37.111 1.00 56.66 72 GLN A CA 1
ATOM 527 C C . GLN A 1 72 ? -14.651 -1.157 37.157 1.00 56.66 72 GLN A C 1
ATOM 529 O O . GLN A 1 72 ? -14.599 -1.883 38.146 1.00 56.66 72 GLN A O 1
ATOM 534 N N . ALA A 1 73 ? -13.840 -1.348 36.106 1.00 53.50 73 ALA A N 1
ATOM 535 C CA . ALA A 1 73 ? -12.778 -2.363 36.078 1.00 53.50 73 ALA A CA 1
ATOM 536 C C . ALA A 1 73 ? -11.446 -1.853 36.659 1.00 53.50 73 ALA A C 1
ATOM 538 O O . ALA A 1 73 ? -10.673 -2.649 37.187 1.00 53.50 73 ALA A O 1
ATOM 539 N N . TRP A 1 74 ? -11.189 -0.539 36.600 1.00 55.25 74 TRP A N 1
ATOM 540 C CA . TRP A 1 74 ? -10.001 0.081 37.201 1.00 55.25 74 TRP A CA 1
ATOM 541 C C . TRP A 1 74 ? -10.053 -0.025 38.726 1.00 55.25 74 TRP A C 1
ATOM 543 O O . TRP A 1 74 ? -9.124 -0.545 39.321 1.00 55.25 74 TRP A O 1
ATOM 553 N N . THR A 1 75 ? -11.213 0.254 39.328 1.00 53.19 75 THR A N 1
ATOM 554 C CA . THR A 1 75 ? -11.434 0.236 40.787 1.00 53.19 75 THR A CA 1
ATOM 555 C C . THR A 1 75 ? -11.272 -1.131 41.478 1.00 53.19 75 THR A C 1
ATOM 557 O O . THR A 1 75 ? -11.518 -1.236 42.678 1.00 53.19 75 THR A O 1
ATOM 560 N N . GLN A 1 76 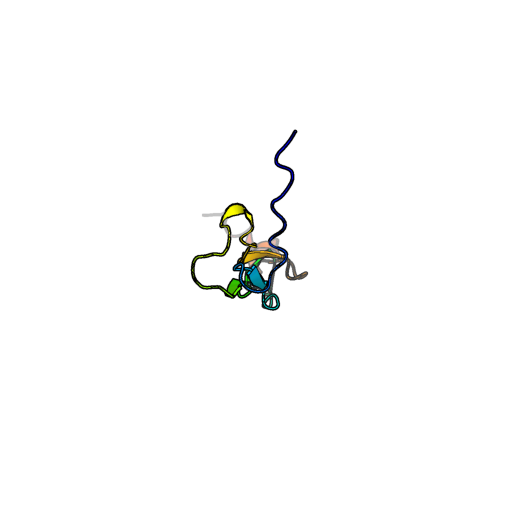? -10.947 -2.204 40.746 1.00 57.22 76 GLN A N 1
ATOM 561 C CA . GLN A 1 76 ? -10.648 -3.529 41.313 1.00 57.22 76 GLN A CA 1
ATOM 562 C C . GLN A 1 76 ? -9.196 -3.988 41.105 1.00 57.22 76 GLN A C 1
ATOM 564 O O . GLN A 1 76 ? -8.794 -4.957 41.747 1.00 57.22 76 GLN A O 1
ATOM 569 N N . LEU A 1 77 ? -8.396 -3.327 40.256 1.00 60.25 77 LEU A N 1
ATOM 570 C CA . LEU A 1 77 ? -6.983 -3.689 40.052 1.00 60.25 77 LEU A CA 1
ATOM 571 C C . LEU A 1 77 ? -6.007 -2.876 40.912 1.00 60.25 77 LEU A C 1
ATOM 573 O O . LEU A 1 77 ? -4.890 -3.336 41.132 1.00 60.25 77 LEU A O 1
ATOM 577 N N . ASP A 1 78 ? -6.418 -1.726 41.443 1.00 62.38 78 ASP A N 1
ATOM 578 C CA . ASP A 1 78 ? -5.600 -0.907 42.353 1.00 62.38 78 ASP A CA 1
ATOM 579 C C . ASP A 1 78 ? -5.625 -1.377 43.821 1.00 62.38 78 ASP A C 1
ATOM 581 O O . ASP A 1 78 ? -5.018 -0.742 44.680 1.00 62.38 78 ASP A O 1
ATOM 585 N N . ASN A 1 79 ? -6.280 -2.508 44.115 1.00 57.56 79 ASN A N 1
ATOM 586 C CA . ASN A 1 79 ? -6.496 -2.989 45.484 1.00 57.56 79 ASN A CA 1
ATOM 587 C C . ASN A 1 79 ? -5.923 -4.392 45.772 1.00 57.56 79 ASN A C 1
ATOM 589 O O . ASN A 1 79 ? -6.517 -5.174 46.520 1.00 57.56 79 ASN A O 1
ATOM 593 N N . LYS A 1 80 ? -4.749 -4.710 45.213 1.00 55.09 80 LYS A N 1
ATOM 594 C CA . LYS A 1 80 ? -3.900 -5.800 45.719 1.00 55.09 80 LYS A CA 1
ATOM 595 C C . LYS A 1 80 ? -2.517 -5.298 46.113 1.00 55.09 80 LYS A C 1
ATOM 597 O O . LYS A 1 80 ? -1.921 -4.549 45.314 1.00 55.09 80 LYS A O 1
#

Secondar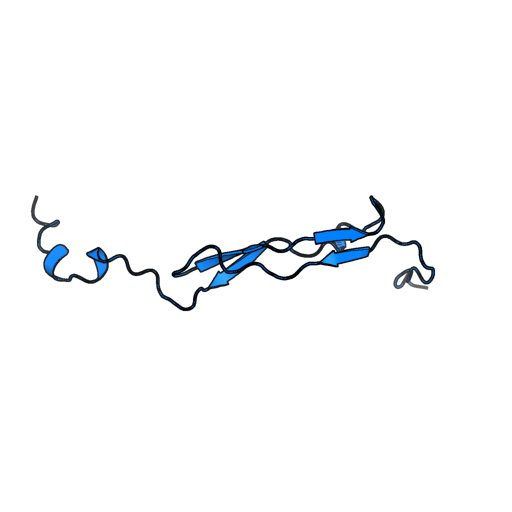y structure (DSSP, 8-state):
---------SS-S-EEEE-PPPPPS-SSSEEEEE--EEEETTT-S-GGGPPPSEEEEE-SS----TTTT-HHHHTTTS--